Protein AF-A0A2W6V6F7-F1 (afdb_monomer_lite)

Radius of gyration: 24.88 Å; chains: 1; bounding box: 57×52×68 Å

Sequence (121 aa):
MTARRKPIDPAVASARARIAGLARAASQTDDELSEAGKRAANARWAKHRAEREAAGLSPTKSSRTVEPSARALDYWLGVIDREQPDREWSSPGERRRAAVLRAKQEAARVALKRATNGASE

pLDDT: mean 83.13, std 12.38, range [41.06, 96.12]

Foldseek 3Di:
DDDDDDPDDPVRVVVVVVVVVVVVVVVDDPVRVVVVVVVVVVVVLVVVQVVCVVVVHDRPDPPPPPFDDPVQLVVLLVVCCVVCVPDDDPDPVRSSVNSRVVVVVVVVVVVVVCVVVVVVD

Structure (mmCIF, N/CA/C/O backbone):
data_AF-A0A2W6V6F7-F1
#
_entry.id   AF-A0A2W6V6F7-F1
#
loop_
_atom_site.group_PDB
_atom_site.id
_atom_site.type_symbol
_atom_site.label_atom_id
_atom_site.label_alt_id
_atom_site.label_comp_id
_atom_site.label_asym_id
_atom_site.label_entity_id
_atom_site.label_seq_id
_atom_site.pdbx_PDB_ins_code
_atom_site.Cartn_x
_atom_site.Cartn_y
_atom_site.Cartn_z
_atom_site.occupancy
_atom_site.B_iso_or_equiv
_atom_site.auth_seq_id
_atom_site.auth_comp_id
_atom_site.auth_asym_id
_atom_site.auth_atom_id
_atom_site.pdbx_PDB_model_num
ATOM 1 N N . MET A 1 1 ? 35.606 -16.081 -45.183 1.00 42.28 1 MET A N 1
ATOM 2 C CA . MET A 1 1 ? 34.854 -17.196 -44.562 1.00 42.28 1 MET A CA 1
ATOM 3 C C . MET A 1 1 ? 34.202 -16.682 -43.288 1.00 42.28 1 MET A C 1
ATOM 5 O O . MET A 1 1 ? 34.883 -16.489 -42.291 1.00 42.28 1 MET A O 1
ATOM 9 N N . THR A 1 2 ? 32.911 -16.361 -43.336 1.00 50.41 2 THR A N 1
ATOM 10 C CA . THR A 1 2 ? 32.181 -15.774 -42.203 1.00 50.41 2 THR A CA 1
ATOM 11 C C . THR A 1 2 ? 31.656 -16.906 -41.325 1.00 50.41 2 THR A C 1
ATOM 13 O O . THR A 1 2 ? 30.791 -17.670 -41.750 1.00 50.41 2 THR A O 1
ATOM 16 N N . ALA A 1 3 ? 32.206 -17.067 -40.120 1.00 55.75 3 ALA A N 1
ATOM 17 C CA . ALA A 1 3 ? 31.770 -18.103 -39.190 1.00 55.75 3 ALA A CA 1
ATOM 18 C C . ALA A 1 3 ? 30.289 -17.895 -38.816 1.00 55.75 3 ALA A C 1
ATOM 20 O O . ALA A 1 3 ? 29.933 -16.900 -38.180 1.00 55.75 3 ALA A O 1
ATOM 21 N N . ARG A 1 4 ? 29.416 -18.837 -39.205 1.00 60.50 4 ARG A N 1
ATOM 22 C CA . ARG A 1 4 ? 28.026 -18.907 -38.725 1.00 60.50 4 ARG A CA 1
ATOM 23 C C . ARG A 1 4 ? 28.058 -19.059 -37.204 1.00 60.50 4 ARG A C 1
ATOM 25 O O . ARG A 1 4 ? 28.431 -20.115 -36.698 1.00 60.50 4 ARG A O 1
ATOM 32 N N . ARG A 1 5 ? 27.664 -18.018 -36.462 1.00 68.06 5 ARG A N 1
ATOM 33 C CA . ARG A 1 5 ? 27.424 -18.141 -35.017 1.00 68.06 5 ARG A CA 1
ATOM 34 C C . ARG A 1 5 ? 26.315 -19.177 -34.813 1.00 68.06 5 ARG A C 1
ATOM 36 O O . ARG A 1 5 ? 25.210 -18.992 -35.318 1.00 68.06 5 ARG A O 1
ATOM 43 N N . LYS A 1 6 ? 26.618 -20.278 -34.114 1.00 72.06 6 LYS A N 1
ATOM 44 C CA . LYS A 1 6 ? 25.600 -21.257 -33.704 1.00 72.06 6 LYS A CA 1
ATOM 45 C C . LYS A 1 6 ? 24.544 -20.547 -32.842 1.00 72.06 6 LYS A C 1
ATOM 47 O O . LYS A 1 6 ? 24.931 -19.717 -32.012 1.00 72.06 6 LYS A O 1
ATOM 52 N N . PRO A 1 7 ? 23.246 -20.850 -33.019 1.00 71.94 7 PRO A N 1
ATOM 53 C CA . PRO A 1 7 ? 22.216 -20.323 -32.136 1.00 71.94 7 PRO A CA 1
ATOM 54 C C . PRO A 1 7 ? 22.518 -20.779 -30.706 1.00 71.94 7 PRO A C 1
ATOM 56 O O . PRO A 1 7 ? 22.819 -21.948 -30.465 1.00 71.94 7 PRO A O 1
ATOM 59 N N . ILE A 1 8 ? 22.524 -19.826 -29.777 1.00 74.50 8 ILE A N 1
ATOM 60 C CA . ILE A 1 8 ? 22.766 -20.096 -28.360 1.00 74.50 8 ILE A CA 1
ATOM 61 C C . ILE A 1 8 ? 21.549 -20.841 -27.818 1.00 74.50 8 ILE A C 1
ATOM 63 O O . ILE A 1 8 ? 20.415 -20.438 -28.074 1.00 74.50 8 ILE A O 1
ATOM 67 N N . ASP A 1 9 ? 21.799 -21.904 -27.061 1.00 87.19 9 ASP A N 1
ATOM 68 C CA . ASP A 1 9 ? 20.763 -22.649 -26.353 1.00 87.19 9 ASP A CA 1
ATOM 69 C C . ASP A 1 9 ? 19.909 -21.689 -25.489 1.00 87.19 9 ASP A C 1
ATOM 71 O O . ASP A 1 9 ? 20.468 -20.884 -24.731 1.00 87.19 9 ASP A O 1
ATOM 75 N N . PRO A 1 10 ? 18.568 -21.734 -25.585 1.00 85.75 10 PRO A N 1
ATOM 76 C CA . PRO A 1 10 ? 17.685 -20.835 -24.843 1.00 85.75 10 PRO A CA 1
ATOM 77 C C . PRO A 1 10 ? 17.870 -20.916 -23.320 1.00 85.75 10 PRO A C 1
ATOM 79 O O . PRO A 1 10 ? 17.760 -19.893 -22.638 1.00 85.75 10 PRO A O 1
ATOM 82 N N . ALA A 1 11 ? 18.211 -22.086 -22.772 1.00 84.38 11 ALA A N 1
ATOM 83 C CA . ALA A 1 11 ? 18.515 -22.243 -21.354 1.00 84.38 11 ALA A CA 1
ATOM 84 C C . ALA A 1 11 ? 19.807 -21.500 -20.979 1.00 84.38 11 ALA A C 1
ATOM 86 O O . ALA A 1 11 ? 19.854 -20.796 -19.967 1.00 84.38 11 ALA A O 1
ATOM 87 N N . VAL A 1 12 ? 20.827 -21.565 -21.840 1.00 87.19 12 VAL A N 1
ATOM 88 C CA . VAL A 1 12 ? 22.096 -20.841 -21.660 1.00 87.19 12 VAL A CA 1
ATOM 89 C C . VAL A 1 12 ? 21.893 -19.330 -21.787 1.00 87.19 12 VAL A C 1
ATOM 91 O O . VAL A 1 12 ? 22.440 -18.565 -20.990 1.00 87.19 12 VAL A O 1
ATOM 94 N N . ALA A 1 13 ? 21.077 -18.873 -22.740 1.00 85.06 13 ALA A N 1
ATOM 95 C CA . ALA A 1 13 ? 20.725 -17.460 -22.879 1.00 85.06 13 ALA A CA 1
ATOM 96 C C . ALA A 1 13 ? 19.983 -16.936 -21.635 1.00 85.06 13 ALA A C 1
ATOM 98 O O . ALA A 1 13 ? 20.312 -15.870 -21.111 1.00 85.06 13 ALA A O 1
ATOM 99 N N . SER A 1 14 ? 19.036 -17.722 -21.116 1.00 85.75 14 SER A N 1
ATOM 100 C CA . SER A 1 14 ? 18.285 -17.408 -19.899 1.00 85.75 14 SER A CA 1
ATOM 101 C C . SER A 1 14 ? 19.185 -17.346 -18.659 1.00 85.75 14 SER A C 1
ATOM 103 O O . SER A 1 14 ? 19.083 -16.411 -17.863 1.00 85.75 14 SER A O 1
ATOM 105 N N . ALA A 1 15 ? 20.110 -18.297 -18.502 1.00 86.25 15 ALA A N 1
ATOM 106 C CA . ALA A 1 15 ? 21.085 -18.292 -17.412 1.00 86.25 15 ALA A CA 1
ATOM 107 C C . ALA A 1 15 ? 22.001 -17.057 -17.470 1.00 86.25 15 ALA A C 1
ATOM 109 O O . ALA A 1 15 ? 22.176 -16.370 -16.464 1.00 86.25 15 ALA A O 1
ATOM 110 N N . ARG A 1 16 ? 22.511 -16.708 -18.660 1.00 88.50 16 ARG A N 1
ATOM 111 C CA . ARG A 1 16 ? 23.328 -15.499 -18.867 1.00 88.50 16 ARG A CA 1
ATOM 112 C C . ARG A 1 16 ? 22.571 -14.218 -18.524 1.00 88.50 16 ARG A C 1
ATOM 114 O O . ARG A 1 16 ? 23.131 -13.347 -17.866 1.00 88.50 16 ARG A O 1
ATOM 121 N N . ALA A 1 17 ? 21.303 -14.119 -18.917 1.00 84.56 17 ALA A N 1
ATOM 122 C CA . ALA A 1 17 ? 20.463 -12.971 -18.586 1.00 84.56 17 ALA A CA 1
ATOM 123 C C . ALA A 1 17 ? 20.245 -12.827 -17.070 1.00 84.56 17 ALA A C 1
ATOM 125 O O . ALA A 1 17 ? 20.323 -11.717 -16.546 1.00 84.56 17 ALA A O 1
ATOM 126 N N . ARG A 1 18 ? 20.035 -13.939 -16.349 1.00 85.25 18 ARG A N 1
ATOM 127 C CA . ARG A 1 18 ? 19.921 -13.921 -14.880 1.00 85.25 18 ARG A CA 1
ATOM 128 C C . ARG A 1 18 ? 21.209 -13.444 -14.214 1.00 85.25 18 ARG A C 1
ATOM 130 O O . ARG A 1 18 ? 21.146 -12.574 -13.354 1.00 85.25 18 ARG A O 1
ATOM 137 N N . ILE A 1 19 ? 22.362 -13.961 -14.641 1.00 91.31 19 ILE A N 1
ATOM 138 C CA . ILE A 1 19 ? 23.670 -13.550 -14.104 1.00 91.31 19 ILE A CA 1
ATOM 139 C C . ILE A 1 19 ? 23.921 -12.061 -14.366 1.00 91.31 19 ILE A C 1
ATOM 141 O O . ILE A 1 19 ? 24.322 -11.345 -13.456 1.00 91.31 19 ILE A O 1
ATOM 145 N N . ALA A 1 20 ? 23.626 -11.570 -15.571 1.00 85.94 20 ALA A N 1
ATOM 146 C CA . ALA A 1 20 ? 23.746 -10.149 -15.889 1.00 85.94 20 ALA A CA 1
ATOM 147 C C . ALA A 1 20 ? 22.817 -9.276 -15.024 1.00 85.94 20 ALA A C 1
ATOM 149 O O . ALA A 1 20 ? 23.214 -8.195 -14.594 1.00 85.94 20 ALA A O 1
ATOM 150 N N . GLY A 1 21 ? 21.603 -9.756 -14.729 1.00 82.44 21 GLY A N 1
ATOM 151 C CA . GLY A 1 21 ? 20.680 -9.095 -13.805 1.00 82.44 21 GLY A CA 1
ATOM 152 C C . GLY A 1 21 ? 21.216 -9.028 -12.374 1.00 82.44 21 GLY A C 1
ATOM 153 O O . GLY A 1 21 ? 21.148 -7.972 -11.753 1.00 82.44 21 GLY A O 1
ATOM 154 N N . LEU A 1 22 ? 21.802 -10.121 -11.878 1.00 86.06 22 LEU A N 1
ATOM 155 C CA . LEU A 1 22 ? 22.425 -10.176 -10.551 1.00 86.06 22 LEU A CA 1
ATOM 156 C C . LEU A 1 22 ? 23.657 -9.270 -10.457 1.00 86.06 22 LEU A C 1
ATOM 158 O O . LEU A 1 22 ? 23.786 -8.518 -9.498 1.00 86.06 22 LEU A O 1
ATOM 162 N N . ALA A 1 23 ? 24.526 -9.293 -11.467 1.00 86.62 23 ALA A N 1
ATOM 163 C CA . ALA A 1 23 ? 25.708 -8.437 -11.521 1.00 86.62 23 ALA A CA 1
ATOM 164 C C . ALA A 1 23 ? 25.329 -6.950 -11.550 1.00 86.62 23 ALA A C 1
ATOM 166 O O . ALA A 1 23 ? 25.925 -6.146 -10.841 1.00 86.62 23 ALA A O 1
ATOM 167 N N . ARG A 1 24 ? 24.294 -6.597 -12.323 1.00 83.50 24 ARG A N 1
ATOM 168 C CA . ARG A 1 24 ? 23.751 -5.237 -12.354 1.00 83.50 24 ARG A CA 1
ATOM 169 C C . ARG A 1 24 ? 23.158 -4.827 -11.011 1.00 83.50 24 ARG A C 1
ATOM 171 O O . ARG A 1 24 ? 23.332 -3.686 -10.614 1.00 83.50 24 ARG A O 1
ATOM 178 N N . ALA A 1 25 ? 22.471 -5.733 -10.320 1.00 82.12 25 ALA A N 1
ATOM 179 C CA . ALA A 1 25 ? 21.921 -5.425 -9.008 1.00 82.12 25 ALA A CA 1
ATOM 180 C C . ALA A 1 25 ? 23.023 -5.223 -7.957 1.00 82.12 25 ALA A C 1
ATOM 182 O O . ALA A 1 25 ? 22.934 -4.307 -7.151 1.00 82.12 25 ALA A O 1
ATOM 183 N N . ALA A 1 26 ? 24.088 -6.026 -8.012 1.00 86.44 26 ALA A N 1
ATOM 184 C CA . ALA A 1 26 ? 25.236 -5.910 -7.114 1.00 86.44 26 ALA A CA 1
ATOM 185 C C . ALA A 1 26 ? 26.046 -4.614 -7.310 1.00 86.44 26 ALA A C 1
ATOM 187 O O . ALA A 1 26 ? 26.772 -4.211 -6.408 1.00 86.44 26 ALA A O 1
ATOM 188 N N . SER A 1 27 ? 25.942 -3.968 -8.477 1.00 87.94 27 SER A N 1
ATOM 189 C CA . SER A 1 27 ? 26.626 -2.704 -8.773 1.00 87.94 27 SER A CA 1
ATOM 190 C C . SER A 1 27 ? 25.800 -1.455 -8.448 1.00 87.94 27 SER A C 1
ATOM 192 O O . SER A 1 27 ? 26.226 -0.360 -8.801 1.00 87.94 27 SER A O 1
ATOM 194 N N . GLN A 1 28 ? 24.604 -1.607 -7.877 1.00 88.00 28 GLN A N 1
ATOM 195 C CA . GLN A 1 28 ? 23.681 -0.510 -7.582 1.00 88.00 28 GLN A CA 1
ATOM 196 C C . GLN A 1 28 ? 23.467 -0.369 -6.076 1.00 88.00 28 GLN A C 1
ATOM 198 O O . GLN A 1 28 ? 23.537 -1.351 -5.338 1.00 88.00 28 GLN A O 1
ATOM 203 N N . THR A 1 29 ? 23.177 0.847 -5.621 1.00 90.00 29 THR A N 1
ATOM 204 C CA . THR A 1 29 ? 22.750 1.083 -4.234 1.00 90.00 29 THR A CA 1
ATOM 205 C C . THR A 1 29 ? 21.294 0.657 -4.023 1.00 90.00 29 THR A C 1
ATOM 207 O O . THR A 1 29 ? 20.527 0.506 -4.980 1.00 90.00 29 THR A O 1
ATOM 210 N N . ASP A 1 30 ? 20.878 0.503 -2.764 1.00 79.06 30 ASP A N 1
ATOM 211 C CA . ASP A 1 30 ?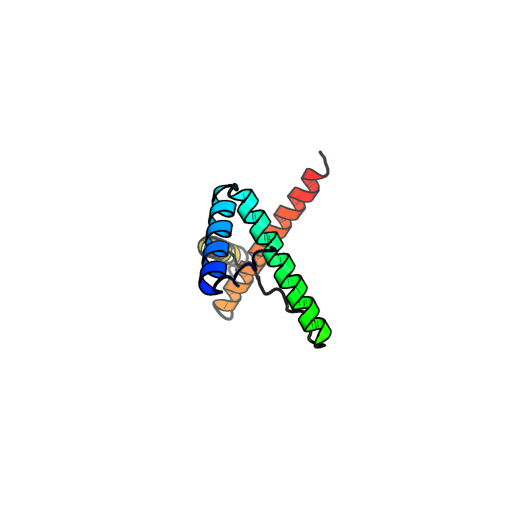 19.490 0.161 -2.423 1.00 79.06 30 ASP A CA 1
ATOM 212 C C . ASP A 1 30 ? 18.481 1.191 -2.960 1.00 79.06 30 ASP A C 1
ATOM 214 O O . ASP A 1 30 ? 17.405 0.822 -3.442 1.00 79.06 30 ASP A O 1
ATOM 218 N N . ASP A 1 31 ? 18.841 2.478 -2.957 1.00 80.31 31 ASP A N 1
ATOM 219 C CA . ASP A 1 31 ? 18.009 3.547 -3.517 1.00 80.31 31 ASP A CA 1
ATOM 220 C C . ASP A 1 31 ? 17.885 3.429 -5.041 1.00 80.31 31 ASP A C 1
ATOM 222 O O . ASP A 1 31 ? 16.792 3.547 -5.600 1.00 80.31 31 ASP A O 1
ATOM 226 N N . GLU A 1 32 ? 18.979 3.121 -5.736 1.00 82.00 32 GLU A N 1
ATOM 227 C CA . GLU A 1 32 ? 18.973 2.922 -7.186 1.00 82.00 32 GLU A CA 1
ATOM 228 C C . GLU A 1 32 ? 18.186 1.676 -7.599 1.00 82.00 32 GLU A C 1
ATOM 230 O O . GLU A 1 32 ? 17.473 1.697 -8.611 1.00 82.00 32 GLU A O 1
ATOM 235 N N . LEU A 1 33 ? 18.284 0.600 -6.813 1.00 80.56 33 LEU A N 1
ATOM 236 C CA . LEU A 1 33 ? 17.479 -0.610 -6.968 1.00 80.56 33 LEU A CA 1
ATOM 237 C C . LEU A 1 33 ? 15.995 -0.319 -6.736 1.00 80.56 33 LEU A C 1
ATOM 239 O O . LEU A 1 33 ? 15.148 -0.759 -7.520 1.00 80.56 33 LEU A O 1
ATOM 243 N N . SER A 1 34 ? 15.674 0.470 -5.710 1.00 76.81 34 SER A N 1
ATOM 244 C CA . SER A 1 34 ? 14.314 0.919 -5.410 1.00 76.81 34 SER A CA 1
ATOM 245 C C . SER A 1 34 ? 13.727 1.733 -6.568 1.00 76.81 34 SER A C 1
ATOM 247 O O . SER A 1 34 ? 12.639 1.421 -7.064 1.00 76.81 34 SER A O 1
ATOM 249 N N . GLU A 1 35 ? 14.465 2.715 -7.090 1.00 81.06 35 GLU A N 1
ATOM 250 C CA . GLU A 1 35 ? 14.042 3.528 -8.236 1.00 81.06 35 GLU A CA 1
ATOM 251 C C . GLU A 1 35 ? 13.951 2.726 -9.540 1.00 81.06 35 GLU A C 1
ATOM 253 O O . GLU A 1 35 ? 13.041 2.932 -10.351 1.00 81.06 35 GLU A O 1
ATOM 258 N N . ALA A 1 36 ? 14.860 1.775 -9.763 1.00 81.12 36 ALA A N 1
ATOM 259 C CA . ALA A 1 36 ? 14.764 0.838 -10.879 1.00 81.12 36 ALA A CA 1
ATOM 260 C C . ALA A 1 36 ? 13.497 -0.031 -10.773 1.00 81.12 36 ALA A C 1
ATOM 262 O O . ALA A 1 36 ? 12.773 -0.188 -11.761 1.00 81.12 36 ALA A O 1
ATOM 263 N N . GLY A 1 37 ? 13.178 -0.522 -9.573 1.00 83.75 37 GLY A N 1
ATOM 264 C CA . GLY A 1 37 ? 11.956 -1.272 -9.288 1.00 83.75 37 GLY A CA 1
ATOM 265 C C . GLY A 1 37 ? 10.687 -0.454 -9.535 1.00 83.75 37 GLY A C 1
ATOM 266 O O . GLY A 1 37 ? 9.765 -0.933 -10.201 1.00 83.75 37 GLY A O 1
ATOM 267 N N . LYS A 1 38 ? 10.650 0.806 -9.082 1.00 78.19 38 LYS A N 1
ATOM 268 C CA . LYS A 1 38 ? 9.532 1.735 -9.332 1.00 78.19 38 LYS A CA 1
ATOM 269 C C . LYS A 1 38 ? 9.330 1.984 -10.826 1.00 78.19 38 LYS A C 1
ATOM 271 O O . LYS A 1 38 ? 8.205 1.877 -11.317 1.00 78.19 38 LYS A O 1
ATOM 276 N N . ARG A 1 39 ? 10.407 2.249 -11.575 1.00 82.88 39 ARG A N 1
ATOM 277 C CA . ARG A 1 39 ? 10.347 2.436 -13.036 1.00 82.88 39 ARG A CA 1
ATOM 278 C C . ARG A 1 39 ? 9.827 1.193 -13.755 1.00 82.88 39 ARG A C 1
ATOM 280 O O . ARG A 1 39 ? 8.944 1.311 -14.604 1.00 82.88 39 ARG A O 1
ATOM 287 N N . ALA A 1 40 ? 10.311 0.008 -13.386 1.00 85.88 40 ALA A N 1
ATOM 288 C CA . ALA A 1 40 ? 9.848 -1.252 -13.963 1.00 85.88 40 ALA A CA 1
ATOM 289 C C . ALA A 1 40 ? 8.363 -1.515 -13.659 1.00 85.88 40 ALA A C 1
ATOM 291 O O . ALA A 1 40 ? 7.599 -1.888 -14.553 1.00 85.88 40 ALA A O 1
ATOM 292 N N . ALA A 1 41 ? 7.929 -1.265 -12.420 1.00 80.88 41 ALA A N 1
ATOM 293 C CA . ALA A 1 41 ? 6.529 -1.376 -12.031 1.00 80.88 41 ALA A CA 1
ATOM 294 C C . ALA A 1 41 ? 5.646 -0.406 -12.833 1.00 80.88 41 ALA A C 1
ATOM 296 O O . ALA A 1 41 ? 4.624 -0.822 -13.378 1.00 80.88 41 ALA A O 1
ATOM 297 N N . ASN A 1 42 ? 6.057 0.857 -12.973 1.00 80.31 42 ASN A N 1
ATOM 298 C CA . ASN A 1 42 ? 5.331 1.864 -13.750 1.00 80.31 42 ASN A CA 1
ATOM 299 C C . ASN A 1 42 ? 5.197 1.474 -15.225 1.00 80.31 42 ASN A C 1
ATOM 301 O O . ASN A 1 42 ? 4.103 1.574 -15.779 1.00 80.31 42 ASN A O 1
ATOM 305 N N . ALA A 1 43 ? 6.271 0.976 -15.845 1.00 86.38 43 ALA A N 1
ATOM 306 C CA . ALA A 1 43 ? 6.243 0.497 -17.226 1.00 86.38 43 ALA A CA 1
ATOM 307 C C . ALA A 1 43 ? 5.285 -0.693 -17.397 1.00 86.38 43 ALA A C 1
ATOM 309 O O . ALA A 1 43 ? 4.463 -0.711 -18.315 1.00 86.38 43 ALA A O 1
ATOM 310 N N . ARG A 1 44 ? 5.322 -1.657 -16.468 1.00 85.44 44 ARG A N 1
ATOM 311 C CA . ARG A 1 44 ? 4.392 -2.795 -16.455 1.00 85.44 44 ARG A CA 1
ATOM 312 C C . ARG A 1 44 ? 2.938 -2.333 -16.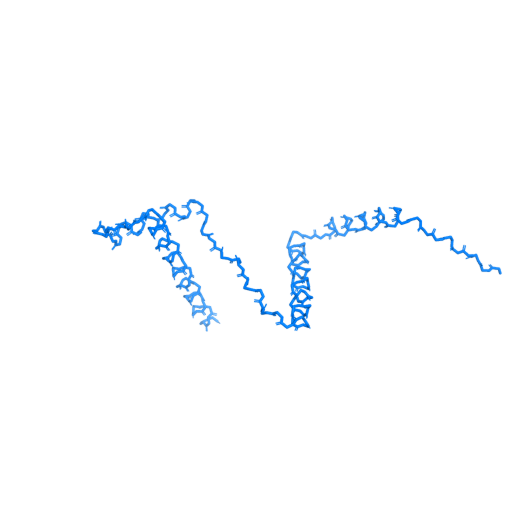330 1.00 85.44 44 ARG A C 1
ATOM 314 O O . ARG A 1 44 ? 2.084 -2.811 -17.071 1.00 85.44 44 ARG A O 1
ATOM 321 N N . TRP A 1 45 ? 2.652 -1.399 -15.424 1.00 82.69 45 TRP A N 1
ATOM 322 C CA . TRP A 1 45 ? 1.304 -0.853 -15.241 1.00 82.69 45 TRP A CA 1
ATOM 323 C C . TRP A 1 45 ? 0.836 0.003 -16.419 1.00 82.69 45 TRP A C 1
ATOM 325 O O . TRP A 1 45 ? -0.355 0.012 -16.719 1.00 82.69 45 TRP A O 1
ATOM 335 N N . ALA A 1 46 ? 1.737 0.718 -17.095 1.00 84.88 46 ALA A N 1
ATOM 336 C CA . ALA A 1 46 ? 1.426 1.441 -18.325 1.00 84.88 46 ALA A CA 1
ATOM 337 C C . ALA A 1 46 ? 1.023 0.471 -19.442 1.00 84.88 46 ALA A C 1
ATOM 339 O O . ALA A 1 46 ? -0.034 0.650 -20.041 1.00 84.88 46 ALA A O 1
ATOM 340 N N . LYS A 1 47 ? 1.795 -0.606 -19.641 1.00 89.69 47 LYS A N 1
ATOM 341 C CA . LYS A 1 47 ? 1.468 -1.655 -20.615 1.00 89.69 47 LYS A CA 1
ATOM 342 C C . LYS A 1 47 ? 0.115 -2.306 -20.316 1.00 89.69 47 LYS A C 1
ATOM 344 O O . LYS A 1 47 ? -0.739 -2.367 -21.188 1.00 89.69 47 LYS A O 1
ATOM 349 N N . HIS A 1 48 ? -0.109 -2.707 -19.066 1.00 87.25 48 HIS A N 1
ATOM 350 C CA . HIS A 1 48 ? -1.377 -3.305 -18.646 1.00 87.25 48 HIS A CA 1
ATOM 351 C C . HIS A 1 48 ? -2.572 -2.352 -18.826 1.00 87.25 48 HIS A C 1
ATOM 353 O O . HIS A 1 48 ? -3.659 -2.784 -19.199 1.00 87.25 48 HIS A O 1
ATOM 359 N N . ARG A 1 49 ? -2.396 -1.044 -18.581 1.00 86.75 49 ARG A N 1
ATOM 360 C CA . ARG A 1 49 ? -3.441 -0.046 -18.861 1.00 86.75 49 ARG A CA 1
ATOM 361 C C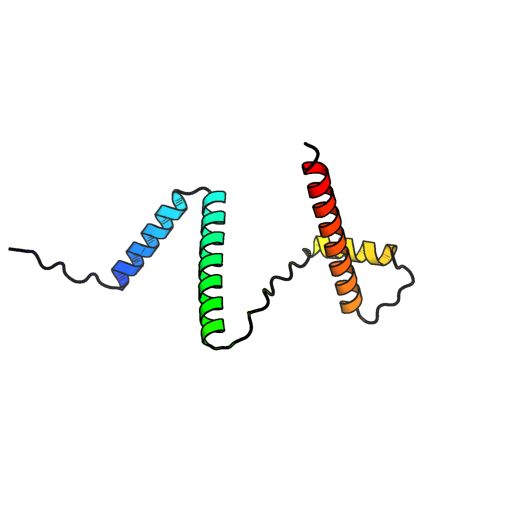 . ARG A 1 49 ? -3.748 0.050 -20.352 1.00 86.75 49 ARG A C 1
ATOM 363 O O . ARG A 1 49 ? -4.921 0.007 -20.695 1.00 86.75 49 ARG A O 1
ATOM 370 N N . ALA A 1 50 ? -2.723 0.112 -21.200 1.00 88.00 50 ALA A N 1
ATOM 371 C CA . ALA A 1 50 ? -2.894 0.159 -22.651 1.00 88.00 50 ALA A CA 1
ATOM 372 C C . ALA A 1 50 ? -3.594 -1.102 -23.190 1.00 88.00 50 ALA A C 1
ATOM 374 O O . ALA A 1 50 ? -4.500 -1.002 -24.008 1.00 88.00 50 ALA A O 1
ATOM 375 N N . GLU A 1 51 ? -3.237 -2.289 -22.687 1.00 91.19 51 GLU A N 1
ATOM 376 C CA . GLU A 1 51 ? -3.900 -3.553 -23.047 1.00 91.19 51 GLU A CA 1
ATOM 377 C C . GLU A 1 51 ? -5.385 -3.556 -22.656 1.00 91.19 51 GLU A C 1
ATOM 379 O O . GLU A 1 51 ? -6.232 -4.016 -23.418 1.00 91.19 51 GLU A O 1
ATOM 384 N N . ARG A 1 52 ? -5.723 -3.013 -21.480 1.00 90.38 52 ARG A N 1
ATOM 385 C CA . ARG A 1 52 ? -7.119 -2.891 -21.036 1.00 90.38 52 ARG A CA 1
ATOM 386 C C . ARG A 1 52 ? -7.905 -1.877 -21.850 1.00 90.38 52 ARG A C 1
ATOM 388 O O . ARG A 1 52 ? -9.043 -2.164 -22.204 1.00 90.38 52 ARG A O 1
ATOM 395 N N . GLU A 1 53 ? -7.306 -0.728 -22.138 1.00 90.00 53 GLU A N 1
ATOM 396 C CA . GLU A 1 53 ? -7.901 0.308 -22.980 1.00 90.00 53 GLU A CA 1
ATOM 397 C C . GLU A 1 53 ? -8.197 -0.234 -24.382 1.00 90.00 53 GLU A C 1
ATOM 399 O O . GLU A 1 53 ? -9.322 -0.107 -24.859 1.00 90.00 53 GLU A O 1
ATOM 404 N N . ALA A 1 54 ? -7.245 -0.953 -24.985 1.00 92.31 54 ALA A N 1
ATOM 405 C CA . ALA A 1 54 ? -7.438 -1.633 -26.265 1.00 92.31 54 ALA A CA 1
ATOM 406 C C . ALA A 1 54 ? -8.555 -2.694 -26.222 1.00 92.31 54 ALA A C 1
ATOM 408 O O . ALA A 1 54 ? -9.227 -2.928 -27.223 1.00 92.31 54 ALA A O 1
ATOM 409 N N . ALA A 1 55 ? -8.779 -3.319 -25.064 1.00 93.19 55 ALA A N 1
ATOM 410 C CA . ALA A 1 55 ? -9.858 -4.277 -24.838 1.00 93.19 55 ALA A CA 1
ATOM 411 C C . ALA A 1 55 ? -11.198 -3.626 -24.425 1.00 93.19 55 ALA A C 1
ATOM 413 O O . ALA A 1 55 ? -12.139 -4.345 -24.087 1.00 93.19 55 ALA A O 1
ATOM 414 N N . GLY A 1 56 ? -11.297 -2.290 -24.389 1.00 93.00 56 GLY A N 1
ATOM 415 C CA . GLY A 1 56 ? -12.498 -1.573 -23.936 1.00 93.00 56 GLY A CA 1
ATOM 416 C C . GLY A 1 56 ? -12.825 -1.778 -22.450 1.00 93.00 56 GLY A C 1
ATOM 417 O O . GLY A 1 56 ? -13.947 -1.532 -22.009 1.00 93.00 56 GLY A O 1
ATOM 418 N N . LEU A 1 57 ? -11.861 -2.258 -21.662 1.00 88.38 57 LEU A N 1
ATOM 419 C CA . LEU A 1 57 ? -12.034 -2.541 -20.245 1.00 88.38 57 LEU A CA 1
ATOM 420 C C . LEU A 1 57 ? -11.750 -1.292 -19.410 1.00 88.38 57 LEU A C 1
ATOM 422 O O . LEU A 1 57 ? -10.780 -0.569 -19.633 1.00 88.38 57 LEU A O 1
ATOM 426 N N . SER A 1 58 ? -12.551 -1.088 -18.364 1.00 80.81 58 SER A N 1
ATOM 427 C CA . SER A 1 58 ? -12.355 0.023 -17.430 1.00 80.81 58 SER A CA 1
ATOM 428 C C . SER A 1 58 ? -10.960 -0.007 -16.777 1.00 80.81 58 SER A C 1
ATOM 430 O O . SER A 1 58 ? -10.402 -1.095 -16.555 1.00 80.81 58 SER A O 1
ATOM 432 N N . PRO A 1 59 ? -10.375 1.157 -16.426 1.00 76.56 59 PRO A N 1
ATOM 433 C CA . PRO A 1 59 ? -9.096 1.209 -15.729 1.00 76.56 59 PRO A CA 1
ATOM 434 C C . PRO A 1 59 ? -9.132 0.378 -14.443 1.00 76.56 59 PRO A C 1
ATOM 436 O O . PRO A 1 59 ? -10.077 0.463 -13.657 1.00 76.56 59 PRO A O 1
ATOM 439 N N . THR A 1 60 ? -8.091 -0.420 -14.194 1.00 70.19 60 THR A N 1
ATOM 440 C CA . THR A 1 60 ? -7.950 -1.099 -12.901 1.00 70.19 60 THR A CA 1
ATOM 441 C C . THR A 1 60 ? -7.832 -0.053 -11.800 1.00 70.19 60 THR A C 1
ATOM 443 O O . THR A 1 60 ? -6.874 0.723 -11.790 1.00 70.19 60 THR A O 1
ATOM 446 N N . LYS A 1 61 ? -8.783 -0.044 -10.857 1.00 61.62 61 LYS A N 1
ATOM 447 C CA . LYS A 1 61 ? -8.644 0.704 -9.603 1.00 61.62 61 LYS A CA 1
ATOM 448 C C . LYS A 1 61 ? -7.344 0.236 -8.948 1.00 61.62 61 LYS A C 1
ATOM 450 O O . LYS A 1 61 ? -7.202 -0.954 -8.674 1.00 61.62 61 LYS A O 1
ATOM 455 N N . SER A 1 62 ? -6.390 1.143 -8.736 1.00 58.66 62 SER A N 1
ATOM 456 C CA . SER A 1 62 ? -5.198 0.840 -7.942 1.00 58.66 62 SER A CA 1
ATOM 457 C C . SER A 1 62 ? -5.669 0.509 -6.529 1.00 58.66 62 SER A C 1
ATOM 459 O O . SER A 1 62 ? -5.970 1.399 -5.740 1.00 58.66 62 SER A O 1
ATOM 461 N N . SER A 1 63 ? -5.813 -0.780 -6.227 1.00 51.06 63 SER A N 1
ATOM 462 C CA . SER A 1 63 ? -6.303 -1.266 -4.936 1.00 51.06 63 SER A CA 1
ATOM 463 C C . SER A 1 63 ? -5.211 -1.284 -3.873 1.00 51.06 63 SER A C 1
ATOM 465 O O . SER A 1 63 ? -5.345 -1.981 -2.867 1.00 51.06 63 SER A O 1
ATOM 467 N N . ARG A 1 64 ? -4.130 -0.509 -4.042 1.00 54.88 64 ARG A N 1
ATOM 468 C CA . ARG A 1 64 ? -3.190 -0.281 -2.946 1.00 54.88 64 ARG A CA 1
ATOM 469 C C . ARG A 1 64 ? -3.818 0.714 -1.973 1.00 54.88 64 ARG A C 1
ATOM 471 O O . ARG A 1 64 ? -3.342 1.831 -1.798 1.00 54.88 64 ARG A O 1
ATOM 478 N N . THR A 1 65 ? -4.912 0.293 -1.345 1.00 57.72 65 THR A N 1
ATOM 479 C CA . THR A 1 65 ? -5.388 0.873 -0.101 1.00 57.72 65 THR A CA 1
ATOM 480 C C . THR A 1 65 ? -4.266 0.634 0.893 1.00 57.72 65 THR A C 1
ATOM 482 O O . THR A 1 65 ? -4.074 -0.477 1.377 1.00 57.72 65 THR A O 1
ATOM 485 N N . VAL A 1 66 ? -3.433 1.651 1.100 1.00 68.06 66 VAL A N 1
ATOM 486 C CA . VAL A 1 66 ? -2.402 1.599 2.130 1.00 68.06 66 VAL A CA 1
ATOM 487 C C . VAL A 1 66 ? -3.143 1.605 3.460 1.00 68.06 66 VAL A C 1
ATOM 489 O O . VAL A 1 66 ? -3.723 2.615 3.860 1.00 68.06 66 VAL A O 1
ATOM 492 N N . GLU A 1 67 ? -3.206 0.434 4.080 1.00 78.38 67 GLU A N 1
ATOM 493 C CA . GLU A 1 67 ? -3.753 0.250 5.416 1.00 78.38 67 GLU A CA 1
ATOM 494 C C . GLU A 1 67 ? -2.660 0.544 6.458 1.00 78.38 67 GLU A C 1
ATOM 496 O O . GLU A 1 67 ? -1.481 0.272 6.202 1.00 78.38 67 GLU A O 1
ATOM 501 N N . PRO A 1 68 ? -3.016 1.099 7.631 1.00 82.56 68 PRO A N 1
ATOM 502 C CA . PRO A 1 68 ? -2.087 1.228 8.748 1.00 82.56 68 PRO A CA 1
ATOM 503 C C . PRO A 1 68 ? -1.508 -0.139 9.145 1.00 82.56 68 PRO A C 1
ATOM 505 O O . PRO A 1 68 ? -2.191 -1.162 9.058 1.00 82.56 68 PRO A O 1
ATOM 508 N N . SER A 1 69 ? -0.262 -0.164 9.628 1.00 89.25 69 SER A N 1
ATOM 509 C CA . SER A 1 69 ? 0.291 -1.365 10.272 1.00 89.25 69 SER A CA 1
ATOM 510 C C . SER A 1 69 ? -0.550 -1.758 11.493 1.00 89.25 69 SER A C 1
ATOM 512 O O . SER A 1 69 ? -1.240 -0.911 12.054 1.00 89.25 69 SER A O 1
ATOM 514 N N . ALA A 1 70 ? -0.470 -3.014 11.948 1.00 87.62 70 ALA A N 1
ATOM 515 C CA . ALA A 1 70 ? -1.247 -3.486 13.104 1.00 87.62 70 ALA A CA 1
ATOM 516 C C . ALA A 1 70 ? -1.066 -2.586 14.342 1.00 87.62 70 ALA A C 1
ATOM 518 O O . ALA A 1 70 ? -2.038 -2.106 14.913 1.00 87.62 70 ALA A O 1
ATOM 519 N N . ARG A 1 71 ? 0.186 -2.231 14.663 1.00 89.56 71 ARG A N 1
ATOM 520 C CA . ARG A 1 71 ? 0.506 -1.320 15.771 1.00 89.56 71 ARG A CA 1
ATOM 521 C C . ARG A 1 71 ? -0.080 0.083 15.584 1.00 89.56 71 ARG A C 1
ATOM 523 O O . ARG A 1 71 ? -0.534 0.695 16.545 1.00 89.56 71 ARG A O 1
ATOM 530 N N . ALA A 1 72 ? -0.042 0.616 14.361 1.00 89.56 72 ALA A N 1
ATOM 531 C CA . ALA A 1 72 ? -0.643 1.915 14.074 1.00 89.56 72 ALA A CA 1
ATOM 532 C C . ALA A 1 72 ? -2.173 1.844 14.174 1.00 89.56 72 ALA A C 1
ATOM 534 O O . ALA A 1 72 ? -2.797 2.771 14.677 1.00 89.56 72 ALA A O 1
ATOM 535 N N . LEU A 1 73 ? -2.775 0.742 13.728 1.00 93.88 73 LEU A N 1
ATOM 536 C CA . LEU A 1 73 ? -4.210 0.524 13.817 1.00 93.88 73 LEU A CA 1
ATOM 537 C C . LEU A 1 73 ? -4.687 0.477 15.273 1.00 93.88 73 LEU A C 1
ATOM 539 O O . LEU A 1 73 ? -5.670 1.141 15.580 1.00 93.88 73 LEU A O 1
ATOM 543 N N . ASP A 1 74 ? -3.979 -0.219 16.166 1.00 95.31 74 ASP A N 1
ATOM 544 C CA . ASP A 1 74 ? -4.316 -0.268 17.599 1.00 95.31 74 ASP A CA 1
ATOM 545 C C . ASP A 1 74 ? -4.317 1.122 18.239 1.00 95.31 74 ASP A C 1
ATOM 547 O O . ASP A 1 74 ? -5.233 1.476 18.984 1.00 95.31 74 ASP A O 1
ATOM 551 N N . TYR A 1 75 ? -3.330 1.951 17.890 1.00 95.50 75 TYR A N 1
ATOM 552 C CA . TYR A 1 75 ? -3.308 3.345 18.321 1.00 95.50 75 TYR A CA 1
ATOM 553 C C . TYR A 1 75 ? -4.561 4.099 17.855 1.00 95.50 75 TYR A C 1
ATOM 555 O O . TYR A 1 75 ? -5.216 4.765 18.657 1.00 95.50 75 TYR A O 1
ATOM 563 N N . TRP A 1 76 ? -4.922 3.977 16.574 1.00 96.12 76 TRP A N 1
ATOM 564 C CA . TRP A 1 76 ? -6.077 4.676 16.006 1.00 96.12 76 TRP A CA 1
ATOM 565 C C . TRP A 1 76 ? -7.416 4.158 16.524 1.00 96.12 76 TRP A C 1
ATOM 567 O O . TRP A 1 76 ? -8.355 4.941 16.647 1.00 96.12 76 TRP A O 1
ATOM 577 N N . LEU A 1 77 ? -7.501 2.875 16.874 1.00 95.69 77 LEU A N 1
ATOM 578 C CA . LEU A 1 77 ? -8.650 2.312 17.578 1.00 95.69 77 LEU A CA 1
ATOM 579 C C . LEU A 1 77 ? -8.830 2.998 18.939 1.00 95.69 77 LEU A C 1
ATOM 581 O O . LEU A 1 77 ? -9.912 3.502 19.216 1.00 95.69 77 LEU A O 1
ATOM 585 N N . GLY A 1 78 ? -7.761 3.129 19.730 1.00 95.69 78 GLY A N 1
ATOM 586 C CA . GLY A 1 78 ? -7.824 3.847 21.008 1.00 95.69 78 GLY A CA 1
ATOM 587 C C . GLY A 1 78 ? -8.073 5.357 20.868 1.00 95.69 78 GLY A C 1
ATO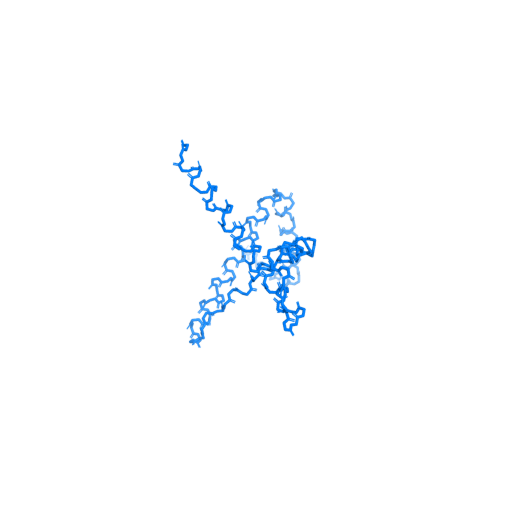M 588 O O . GLY A 1 78 ? -8.652 5.979 21.755 1.00 95.69 78 GLY A O 1
ATOM 589 N N . VAL A 1 79 ? -7.651 5.984 19.764 1.00 96.00 79 VAL A N 1
ATOM 590 C CA . VAL A 1 79 ? -8.029 7.376 19.456 1.00 96.00 79 VAL A CA 1
ATOM 591 C C . VAL A 1 79 ? -9.527 7.482 19.203 1.00 96.00 79 VAL A C 1
ATOM 593 O O . VAL A 1 79 ? -10.167 8.332 19.811 1.00 96.00 79 VAL A O 1
ATOM 596 N N . ILE A 1 80 ? -10.087 6.613 18.361 1.00 95.81 80 ILE A N 1
ATOM 597 C CA . ILE A 1 80 ? -11.519 6.621 18.055 1.00 95.81 80 ILE A CA 1
ATOM 598 C C . ILE A 1 80 ? -12.362 6.390 19.310 1.00 95.81 80 ILE A C 1
ATOM 600 O O . ILE A 1 80 ? -13.340 7.105 19.497 1.00 95.81 80 ILE A O 1
ATOM 604 N N . ASP A 1 81 ? -11.962 5.471 20.191 1.00 94.12 81 ASP A N 1
ATOM 605 C CA . ASP A 1 81 ? -12.690 5.233 21.444 1.00 94.12 81 ASP A CA 1
ATOM 606 C C . ASP A 1 81 ? -12.692 6.466 22.358 1.00 94.12 81 ASP A C 1
ATOM 608 O O . ASP A 1 81 ? -13.668 6.723 23.051 1.00 94.12 81 ASP A O 1
ATOM 612 N N . ARG A 1 82 ? -11.611 7.257 22.355 1.00 95.50 82 ARG A N 1
ATOM 613 C CA . ARG A 1 82 ? -11.538 8.506 23.132 1.00 95.50 82 ARG A CA 1
ATOM 614 C C . ARG A 1 82 ? -12.307 9.653 22.489 1.00 95.50 82 ARG A C 1
ATOM 616 O O . ARG A 1 82 ? -12.849 10.486 23.203 1.00 95.50 82 ARG A O 1
ATOM 623 N N . GLU A 1 83 ? -12.318 9.730 21.160 1.00 94.69 83 GLU A N 1
ATOM 624 C CA . GLU A 1 83 ? -13.062 10.757 20.421 1.00 94.69 83 GLU A CA 1
ATOM 625 C C . GLU A 1 83 ? -14.574 10.496 20.446 1.00 94.69 83 GLU A C 1
ATOM 627 O O . GLU A 1 83 ? -15.361 11.435 20.347 1.00 94.69 83 GLU A O 1
ATOM 632 N N . GLN A 1 84 ? -14.983 9.229 20.532 1.00 92.94 84 GLN A N 1
ATOM 633 C CA . GLN A 1 84 ? -16.376 8.794 20.435 1.00 92.94 84 GLN A CA 1
ATOM 634 C C . GLN A 1 84 ? -16.691 7.746 21.521 1.00 92.94 84 GLN A C 1
ATOM 636 O O . GLN A 1 84 ? -17.002 6.602 21.183 1.00 92.94 84 GLN A O 1
ATOM 641 N N . PRO A 1 85 ? -16.608 8.118 22.814 1.00 92.62 85 PRO A N 1
ATOM 642 C CA . PRO A 1 85 ? -16.737 7.175 23.928 1.00 92.62 85 PRO A CA 1
ATOM 643 C C . PRO A 1 85 ? -18.121 6.527 24.007 1.00 92.62 85 PRO A C 1
ATOM 645 O O . PRO A 1 85 ? -18.229 5.349 24.330 1.00 92.62 85 PRO A O 1
ATOM 648 N N . ASP A 1 86 ? -19.163 7.273 23.642 1.00 94.38 86 ASP A N 1
ATOM 649 C CA . ASP A 1 86 ? -20.554 6.816 23.714 1.00 94.38 86 ASP A CA 1
ATOM 650 C C . ASP A 1 86 ? -21.046 6.206 22.395 1.00 94.38 86 ASP A C 1
ATOM 652 O O . ASP A 1 86 ? -22.218 5.850 22.258 1.00 94.38 86 ASP A O 1
ATOM 656 N N . ARG A 1 87 ? -20.175 6.113 21.380 1.00 92.00 87 ARG A N 1
ATOM 657 C CA . ARG A 1 87 ? -20.580 5.573 20.086 1.00 92.00 87 ARG A CA 1
ATOM 658 C C . ARG A 1 87 ? -20.646 4.059 20.141 1.00 92.00 87 ARG A C 1
ATOM 660 O O . ARG A 1 87 ? -19.631 3.370 20.236 1.00 92.00 87 ARG A O 1
ATOM 667 N N . GLU A 1 88 ? -21.850 3.555 19.934 1.00 91.75 88 GLU A N 1
ATOM 668 C CA . GLU A 1 88 ? -22.071 2.145 19.679 1.00 91.75 88 GLU A CA 1
ATOM 669 C C . GLU A 1 88 ? -21.675 1.796 18.235 1.00 91.75 88 GLU A C 1
ATOM 671 O O . GLU A 1 88 ? -22.061 2.463 17.271 1.00 91.75 88 GLU A O 1
ATOM 676 N N . TRP A 1 89 ? -20.849 0.761 18.083 1.00 92.50 89 TRP A N 1
ATOM 677 C CA . TRP A 1 89 ? -20.375 0.289 16.784 1.00 92.50 89 TRP A CA 1
ATOM 678 C C . TRP A 1 89 ? -21.176 -0.937 16.368 1.00 92.50 89 TRP A C 1
ATOM 680 O O . TRP A 1 89 ? -21.182 -1.939 17.079 1.00 92.50 89 TRP A O 1
ATOM 690 N N . SER A 1 90 ? -21.753 -0.920 15.167 1.00 89.75 90 SER A N 1
ATOM 691 C CA . SER A 1 90 ? -22.579 -2.028 14.662 1.00 89.75 90 SER A CA 1
ATOM 692 C C . SER A 1 90 ? -21.772 -3.318 14.462 1.00 89.75 90 SER A C 1
ATOM 694 O O . SER A 1 90 ? -22.324 -4.410 14.377 1.00 89.75 90 SER A O 1
ATOM 696 N N . SER A 1 91 ? -20.445 -3.203 14.317 1.00 92.44 91 SER A N 1
ATOM 697 C CA . SER A 1 91 ? -19.519 -4.338 14.270 1.00 92.44 91 SER A CA 1
ATOM 698 C C . SER A 1 91 ? -18.074 -3.909 14.564 1.00 92.44 91 SER A C 1
ATOM 700 O O . SER A 1 91 ? -17.708 -2.754 14.308 1.00 92.44 91 SER A O 1
ATOM 702 N N . PRO A 1 92 ? -17.183 -4.844 14.953 1.00 86.12 92 PRO A N 1
ATOM 703 C CA . PRO A 1 92 ? -15.743 -4.574 15.036 1.00 86.12 92 PRO A CA 1
ATOM 704 C C . PRO A 1 92 ? -15.149 -4.047 13.718 1.00 86.12 92 PRO A C 1
ATOM 706 O O . PRO A 1 92 ? -14.207 -3.252 13.714 1.00 86.12 92 PRO A O 1
ATOM 709 N N . GLY A 1 93 ? -15.721 -4.453 12.578 1.00 88.81 93 GLY A N 1
ATOM 710 C CA . GLY A 1 93 ? -15.315 -3.985 11.253 1.00 88.81 93 GLY A CA 1
ATOM 711 C C . GLY A 1 93 ? -15.714 -2.537 10.952 1.00 88.81 93 GLY A C 1
ATOM 712 O O . GLY A 1 93 ? -15.054 -1.881 10.146 1.00 88.81 93 GLY A O 1
ATOM 713 N N . GLU A 1 94 ? -16.772 -2.013 11.573 1.00 91.94 94 GLU A N 1
ATOM 714 C CA . GLU A 1 94 ? -17.135 -0.594 11.480 1.00 91.94 94 GLU A CA 1
ATOM 715 C C . GLU A 1 94 ? -16.134 0.265 12.257 1.00 91.94 94 GLU A C 1
ATOM 717 O O . GLU A 1 94 ? -15.539 1.180 11.686 1.00 91.94 94 GLU A O 1
ATOM 722 N N . ARG A 1 95 ? -15.854 -0.115 13.510 1.00 93.38 95 ARG A N 1
ATOM 723 C CA . ARG A 1 95 ? -14.860 0.547 14.367 1.00 93.38 95 ARG A CA 1
ATOM 724 C C . ARG A 1 95 ? -13.483 0.590 13.707 1.00 93.38 95 ARG A C 1
ATOM 726 O O . ARG A 1 95 ? -12.848 1.640 13.629 1.00 93.38 95 ARG A O 1
ATOM 733 N N . ARG A 1 96 ? -13.047 -0.534 13.128 1.00 93.06 96 ARG A N 1
ATOM 734 C CA . ARG A 1 96 ? -11.795 -0.604 12.362 1.00 93.06 96 ARG A CA 1
ATOM 735 C C . ARG A 1 96 ? -11.788 0.359 11.175 1.00 93.06 96 ARG A C 1
ATOM 737 O O . ARG A 1 96 ? -10.795 1.049 10.961 1.00 93.06 96 ARG A O 1
ATOM 744 N N . ARG A 1 97 ? -12.873 0.421 10.398 1.00 91.19 97 ARG A N 1
ATOM 745 C CA . ARG A 1 97 ? -12.973 1.332 9.247 1.00 91.19 97 ARG A CA 1
ATOM 746 C C . ARG A 1 97 ? -12.925 2.797 9.674 1.00 91.19 97 ARG A C 1
ATOM 748 O O . ARG A 1 97 ? -12.259 3.584 9.003 1.00 91.19 97 ARG A O 1
ATOM 755 N N . ALA A 1 98 ? -13.550 3.146 10.797 1.00 93.25 98 ALA A N 1
ATOM 756 C CA . ALA A 1 98 ? -13.463 4.485 11.371 1.00 93.25 98 ALA A CA 1
ATOM 757 C C . ALA A 1 98 ? -12.027 4.837 11.796 1.00 93.25 98 ALA A C 1
ATOM 759 O O . ALA A 1 98 ? -11.527 5.899 11.425 1.00 93.25 98 ALA A O 1
ATOM 760 N N . ALA A 1 99 ? -11.324 3.922 12.471 1.00 94.19 99 ALA A N 1
ATOM 761 C CA . ALA A 1 99 ? -9.923 4.113 12.856 1.00 94.19 99 ALA A CA 1
ATOM 762 C C . ALA A 1 99 ? -9.002 4.309 11.641 1.00 94.19 99 ALA A C 1
ATOM 764 O O . ALA A 1 99 ? -8.189 5.233 11.608 1.00 94.19 99 ALA A O 1
ATOM 765 N N . VAL A 1 100 ? -9.174 3.496 10.596 1.00 93.06 100 VAL A N 1
ATOM 766 C CA . VAL A 1 100 ? -8.427 3.634 9.334 1.00 93.06 100 VAL A CA 1
ATOM 767 C C . VAL A 1 100 ? -8.724 4.969 8.651 1.00 93.06 100 VAL A C 1
ATOM 769 O O . VAL A 1 100 ? -7.811 5.622 8.142 1.00 93.06 100 VAL A O 1
ATOM 772 N N . LEU A 1 101 ? -9.988 5.394 8.627 1.00 92.88 101 LEU A N 1
ATOM 773 C CA . LEU A 1 101 ? -10.372 6.676 8.046 1.00 92.88 101 LEU A CA 1
ATOM 774 C C . LEU A 1 101 ? -9.727 7.842 8.806 1.00 92.88 101 LEU A C 1
ATOM 776 O O . LEU A 1 101 ? -9.169 8.741 8.176 1.00 92.88 101 LEU A O 1
ATOM 780 N N . ARG A 1 102 ? -9.731 7.794 10.142 1.00 94.19 102 ARG A N 1
ATOM 781 C CA . ARG A 1 102 ? -9.100 8.815 10.986 1.00 94.19 102 ARG A CA 1
ATOM 782 C C . ARG A 1 102 ? -7.594 8.888 10.762 1.00 94.19 102 ARG A C 1
ATOM 784 O O . ARG A 1 102 ? -7.062 9.982 10.584 1.00 94.19 102 ARG A O 1
ATOM 791 N N . ALA A 1 103 ? -6.933 7.735 10.659 1.00 92.75 103 ALA A N 1
ATOM 792 C CA . ALA A 1 103 ? -5.515 7.647 10.322 1.00 92.75 103 ALA A CA 1
ATOM 793 C C . ALA A 1 103 ? -5.193 8.332 8.984 1.00 92.75 103 ALA A C 1
ATOM 795 O O . ALA A 1 103 ? -4.223 9.083 8.877 1.00 92.75 103 ALA A O 1
ATOM 796 N N . LYS A 1 104 ? -6.028 8.109 7.960 1.00 90.69 104 LYS A N 1
ATOM 797 C CA . LYS A 1 104 ? -5.871 8.732 6.635 1.00 90.69 104 LYS A CA 1
ATOM 798 C C . LYS A 1 104 ? -6.068 10.245 6.683 1.00 90.69 104 LYS A C 1
ATOM 800 O O . LYS A 1 104 ? -5.301 10.973 6.058 1.00 90.69 104 LYS A O 1
ATOM 805 N N . GLN A 1 105 ? -7.061 10.718 7.431 1.00 91.81 105 GLN A N 1
ATOM 806 C CA . GLN A 1 105 ? -7.295 12.151 7.623 1.00 91.81 105 GLN A CA 1
ATOM 807 C C . GLN A 1 105 ? -6.113 12.825 8.326 1.00 91.81 105 GLN A C 1
ATOM 809 O O . GLN A 1 105 ? -5.698 13.907 7.913 1.00 91.81 105 GLN A O 1
ATOM 814 N N . GLU A 1 106 ? -5.537 12.184 9.345 1.00 92.62 106 GLU A N 1
ATOM 815 C CA . GLU A 1 106 ? -4.377 12.739 10.041 1.00 92.62 106 GLU A CA 1
ATOM 816 C C . GLU A 1 106 ? -3.137 12.769 9.144 1.00 92.62 106 GLU A C 1
ATOM 818 O O . GLU A 1 106 ? -2.453 13.788 9.060 1.00 92.62 106 GLU A O 1
ATOM 823 N N . ALA A 1 107 ? -2.883 11.692 8.397 1.00 88.06 107 ALA A N 1
ATOM 824 C CA . ALA A 1 107 ? -1.800 11.661 7.420 1.00 88.06 107 ALA A CA 1
ATOM 825 C C . ALA A 1 107 ? -1.946 12.782 6.374 1.00 88.06 107 ALA A C 1
ATOM 827 O O . ALA A 1 107 ? -0.967 13.458 6.055 1.00 88.06 107 ALA A O 1
ATOM 828 N N . ALA A 1 108 ? -3.169 13.025 5.890 1.00 87.25 108 ALA A N 1
ATOM 829 C CA . ALA A 1 108 ? -3.462 14.121 4.970 1.00 87.25 108 ALA A CA 1
ATOM 830 C C . ALA A 1 108 ? -3.221 15.499 5.610 1.00 87.25 108 ALA A C 1
ATOM 832 O O . ALA A 1 108 ? -2.620 16.365 4.976 1.00 87.25 108 ALA A O 1
ATOM 833 N N . ARG A 1 109 ? -3.613 15.698 6.878 1.00 91.00 109 ARG A N 1
ATOM 834 C CA . ARG A 1 109 ? -3.331 16.936 7.626 1.00 91.00 109 ARG A CA 1
ATOM 835 C C . ARG A 1 109 ? -1.837 17.199 7.774 1.00 91.00 109 ARG A C 1
ATOM 837 O O . ARG A 1 109 ? -1.390 18.317 7.532 1.00 91.00 109 ARG A O 1
ATOM 844 N N . VAL A 1 110 ? -1.060 16.183 8.145 1.00 88.88 110 VAL A N 1
ATOM 845 C CA . VAL A 1 110 ? 0.398 16.307 8.293 1.00 88.88 110 VAL A CA 1
ATOM 846 C C . VAL A 1 110 ? 1.055 16.613 6.948 1.00 88.88 110 VAL A C 1
ATOM 848 O O . VAL A 1 110 ? 1.926 17.479 6.882 1.00 88.88 110 VAL A O 1
ATOM 851 N N . ALA A 1 111 ? 0.629 15.942 5.875 1.00 83.75 111 ALA A N 1
ATOM 852 C CA . ALA A 1 111 ? 1.125 16.208 4.528 1.00 83.75 111 ALA A CA 1
ATOM 853 C C . ALA A 1 111 ? 0.824 17.648 4.087 1.00 83.75 111 ALA A C 1
ATOM 855 O O . ALA A 1 111 ? 1.722 18.331 3.599 1.00 83.75 111 ALA A O 1
ATOM 856 N N . LEU A 1 112 ? -0.398 18.132 4.331 1.00 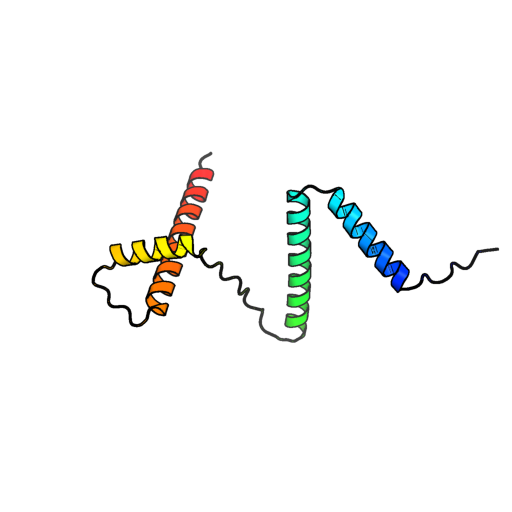86.56 112 LEU A N 1
ATOM 857 C CA . LEU A 1 112 ? -0.789 19.506 4.025 1.00 86.56 112 LEU A CA 1
ATOM 858 C C . LEU A 1 112 ? 0.056 20.517 4.807 1.00 86.56 112 LEU A C 1
ATOM 860 O O . LEU A 1 112 ? 0.613 21.424 4.202 1.00 86.56 112 LEU A O 1
ATOM 864 N N . LYS A 1 113 ? 0.228 20.324 6.122 1.00 85.19 113 LYS A N 1
ATOM 865 C CA . LYS A 1 113 ? 1.054 21.205 6.965 1.00 85.19 113 LYS A CA 1
ATOM 866 C C . LYS A 1 113 ? 2.510 21.264 6.493 1.00 85.19 113 LYS A C 1
ATOM 868 O O . LYS A 1 113 ? 3.134 22.318 6.534 1.00 85.19 113 LYS A O 1
ATOM 873 N N . ARG A 1 114 ? 3.067 20.134 6.045 1.00 79.25 114 ARG A N 1
ATOM 874 C CA . ARG A 1 114 ? 4.421 20.087 5.470 1.00 79.25 114 ARG A CA 1
ATOM 875 C C . ARG A 1 114 ? 4.499 20.848 4.152 1.00 79.25 114 ARG A C 1
ATOM 877 O O . ARG A 1 114 ? 5.441 21.602 3.964 1.00 79.25 114 ARG A O 1
ATOM 884 N N . ALA A 1 115 ? 3.508 20.681 3.278 1.00 76.38 115 ALA A N 1
ATOM 885 C CA . ALA A 1 115 ? 3.453 21.390 2.004 1.00 76.38 115 ALA A CA 1
ATOM 886 C C . ALA A 1 115 ? 3.310 22.909 2.192 1.00 76.38 115 ALA A C 1
ATOM 888 O O . ALA A 1 115 ? 3.963 23.667 1.487 1.00 76.38 115 ALA A O 1
ATOM 889 N N . THR A 1 116 ? 2.508 23.360 3.161 1.00 77.62 116 THR A N 1
ATOM 890 C CA . THR A 1 116 ? 2.347 24.793 3.453 1.00 77.62 116 THR A CA 1
ATOM 891 C C . THR A 1 116 ? 3.572 25.395 4.130 1.00 77.62 116 THR A C 1
ATOM 893 O O . THR A 1 116 ? 3.905 26.540 3.864 1.00 77.62 116 THR A O 1
ATOM 896 N N . ASN A 1 117 ? 4.254 24.640 4.996 1.00 69.56 117 ASN A N 1
ATOM 897 C CA . ASN A 1 117 ? 5.441 25.138 5.691 1.00 69.56 117 ASN A CA 1
ATOM 898 C C . ASN A 1 117 ? 6.693 25.119 4.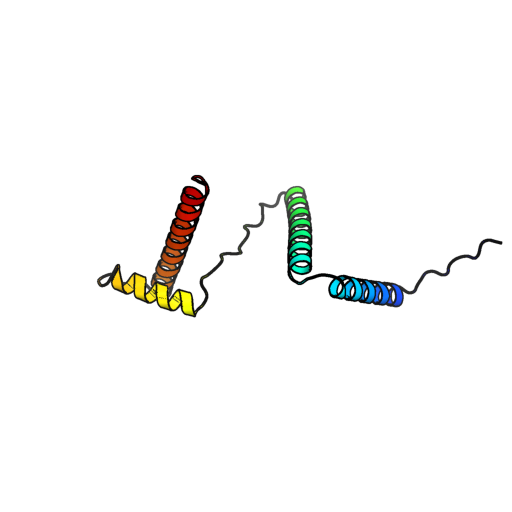804 1.00 69.56 117 ASN A C 1
ATOM 900 O O . ASN A 1 117 ? 7.528 25.998 4.946 1.00 69.56 117 ASN A O 1
ATOM 904 N N . GLY A 1 118 ? 6.808 24.159 3.881 1.00 53.34 118 GLY A N 1
ATOM 905 C CA . GLY A 1 118 ? 7.904 24.100 2.906 1.00 53.34 118 GLY A CA 1
ATOM 906 C C . GLY A 1 118 ? 7.724 25.015 1.690 1.00 53.34 118 GLY A C 1
ATOM 907 O O . GLY A 1 118 ? 8.607 25.065 0.849 1.00 53.34 118 GLY A O 1
ATOM 908 N N . ALA A 1 119 ? 6.590 25.715 1.572 1.00 52.28 119 ALA A N 1
ATOM 909 C CA . ALA A 1 119 ? 6.375 26.766 0.572 1.00 52.28 119 ALA A CA 1
ATOM 910 C C . ALA A 1 119 ? 6.764 28.169 1.086 1.00 52.28 119 ALA A C 1
ATOM 912 O O . ALA A 1 119 ? 6.634 29.144 0.350 1.00 52.28 119 ALA A O 1
ATOM 913 N N . SER A 1 120 ? 7.198 28.261 2.348 1.00 47.91 120 SER A N 1
ATOM 914 C CA . SER A 1 120 ? 7.587 29.503 3.027 1.00 47.91 120 SER A CA 1
ATOM 915 C C . SER A 1 120 ? 9.101 29.611 3.274 1.00 47.91 120 SER A C 1
ATOM 917 O O . SER A 1 120 ? 9.522 30.525 3.980 1.00 47.91 120 SER A O 1
ATOM 919 N N . GLU A 1 121 ? 9.899 28.693 2.720 1.00 41.06 121 GLU A N 1
ATOM 920 C CA . GLU A 1 121 ? 11.371 28.753 2.650 1.00 41.06 121 GLU A CA 1
ATOM 921 C C . GLU A 1 121 ? 11.808 28.977 1.198 1.00 41.06 121 GLU A C 1
ATOM 923 O O . GLU A 1 121 ? 12.768 29.753 0.994 1.00 41.06 121 GLU A O 1
#

Secondary structure (DSSP, 8-state):
----PPPPPHHHHHHHHHHHHHHHHHTS-HHHHHHHHHHHHHHHHHHHHHHHHHTTPPPPP-----PPPHHHHHHHHHHHHHH-TTPPPS-HHHHHHHHHHHHHHHHHHHHHHHHHHTT--